Protein AF-A0A2D0KXI8-F1 (afdb_monomer_lite)

Radius of gyration: 19.92 Å; chains: 1; bounding box: 35×67×52 Å

Sequence (120 aa):
MPINPLDPFRTEGPLVKSKLIVAMPNSDSAIYINSLIHRGFLKQDNPINPTTLVVEANSIEQLCYRPIVNYSNIREMLDLLGFTQVTLSCSGVRFVLNGYPGIRTLESYKRRVLGSWSMY

pLDDT: mean 74.96, std 17.53, range [33.75, 92.56]

Secondary structure (DSSP, 8-state):
-PPPPP--------------------HHHHHHHHHHHHTT-EEES-SSS---EEEEESSGGGG-BTTTB-TTTHHHHHHHTTEEE-S--SSSEEEEE-SSTT--SHHHHHHHHS------

Structure (mmCIF, N/CA/C/O backbone):
data_AF-A0A2D0KXI8-F1
#
_entry.id   AF-A0A2D0KXI8-F1
#
loop_
_atom_site.group_PDB
_atom_site.id
_atom_site.type_symbol
_atom_site.label_atom_id
_atom_site.label_alt_id
_atom_site.label_comp_id
_atom_site.label_asym_id
_atom_site.label_entity_id
_atom_site.label_seq_id
_atom_site.pdbx_PDB_ins_code
_atom_site.Cartn_x
_atom_site.Cartn_y
_atom_site.Cartn_z
_atom_site.occupancy
_atom_site.B_iso_or_equiv
_atom_site.auth_seq_id
_atom_site.auth_comp_id
_atom_site.auth_asym_id
_atom_site.auth_atom_id
_atom_site.pdbx_PDB_model_num
ATOM 1 N N . MET A 1 1 ? 19.198 -53.307 -34.221 1.00 40.34 1 MET A N 1
ATOM 2 C CA . MET A 1 1 ? 18.596 -52.191 -33.464 1.00 40.34 1 MET A CA 1
ATOM 3 C C . MET A 1 1 ? 19.004 -52.342 -32.005 1.00 40.34 1 MET A C 1
ATOM 5 O O . MET A 1 1 ? 18.606 -53.340 -31.419 1.00 40.34 1 MET A O 1
ATOM 9 N N . PRO A 1 2 ? 19.834 -51.458 -31.432 1.00 49.59 2 PRO A N 1
ATOM 10 C CA . PRO A 1 2 ? 20.030 -51.415 -29.989 1.00 49.59 2 PRO A CA 1
ATOM 11 C C . PRO A 1 2 ? 18.989 -50.500 -29.325 1.00 49.59 2 PRO A C 1
ATOM 13 O O . PRO A 1 2 ? 18.670 -49.420 -29.820 1.00 49.59 2 PRO A O 1
ATOM 16 N N . ILE A 1 3 ? 18.451 -51.001 -28.218 1.00 51.78 3 ILE A N 1
ATOM 17 C CA . ILE A 1 3 ? 17.499 -50.370 -27.304 1.00 51.78 3 ILE A CA 1
ATOM 18 C C . ILE A 1 3 ? 18.283 -49.387 -26.423 1.00 51.78 3 ILE A C 1
ATOM 20 O O . ILE A 1 3 ? 19.175 -49.820 -25.700 1.00 51.78 3 ILE A O 1
ATOM 24 N N . ASN A 1 4 ? 17.952 -48.092 -26.467 1.00 52.12 4 ASN A N 1
ATOM 25 C CA . ASN A 1 4 ? 18.386 -47.123 -25.454 1.00 52.12 4 ASN A CA 1
ATOM 26 C C . ASN A 1 4 ? 17.236 -46.879 -24.460 1.00 52.12 4 ASN A C 1
ATOM 28 O O . ASN A 1 4 ? 16.089 -46.752 -24.899 1.00 52.12 4 ASN A O 1
ATOM 32 N N . PRO A 1 5 ? 17.514 -46.828 -23.145 1.00 56.62 5 PRO A N 1
ATOM 33 C CA . PRO A 1 5 ? 16.488 -46.687 -22.123 1.00 56.62 5 PRO A CA 1
ATOM 34 C C . PRO A 1 5 ? 15.957 -45.251 -22.034 1.00 56.62 5 PRO A C 1
ATOM 36 O O . PRO A 1 5 ? 16.664 -44.280 -22.309 1.00 56.62 5 PRO A O 1
ATOM 39 N N . LEU A 1 6 ? 14.691 -45.149 -21.630 1.00 50.91 6 LEU A N 1
ATOM 40 C CA . LEU A 1 6 ? 14.029 -43.911 -21.233 1.00 50.91 6 LEU A CA 1
ATOM 41 C C . LEU A 1 6 ? 14.736 -43.320 -20.004 1.00 50.91 6 LEU A C 1
ATOM 43 O O . LEU A 1 6 ? 14.867 -44.026 -19.006 1.00 50.91 6 LEU A O 1
ATOM 47 N N . ASP A 1 7 ? 15.076 -42.029 -20.047 1.00 49.34 7 ASP A N 1
ATOM 48 C CA . ASP A 1 7 ? 15.255 -41.230 -18.832 1.00 49.34 7 ASP A CA 1
ATOM 49 C C . ASP A 1 7 ? 14.287 -40.024 -18.843 1.00 49.34 7 ASP A C 1
ATOM 51 O O . ASP A 1 7 ? 14.121 -39.378 -19.889 1.00 49.34 7 ASP A O 1
ATOM 55 N N . PRO A 1 8 ? 13.573 -39.776 -17.728 1.00 56.06 8 PRO A N 1
ATOM 56 C CA . PRO A 1 8 ? 12.439 -38.867 -17.633 1.00 56.06 8 PRO A CA 1
ATOM 57 C C . PRO A 1 8 ? 12.912 -37.457 -17.237 1.00 56.06 8 PRO A C 1
ATOM 59 O O . PRO A 1 8 ? 13.848 -37.305 -16.470 1.00 56.06 8 PRO A O 1
ATOM 62 N N . PHE A 1 9 ? 12.232 -36.400 -17.689 1.00 53.03 9 PHE A N 1
ATOM 63 C CA . PHE A 1 9 ? 12.527 -35.001 -17.313 1.00 53.03 9 PHE A CA 1
ATOM 64 C C . PHE A 1 9 ? 13.801 -34.376 -17.911 1.00 53.03 9 PHE A C 1
ATOM 66 O O . PHE A 1 9 ? 14.610 -33.768 -17.213 1.00 53.03 9 PHE A O 1
ATOM 73 N N . ARG A 1 10 ? 13.907 -34.335 -19.243 1.00 39.78 10 ARG A N 1
ATOM 74 C CA . ARG A 1 10 ? 14.598 -33.213 -19.907 1.00 39.78 10 ARG A CA 1
ATOM 75 C C . ARG A 1 10 ? 13.638 -32.039 -20.079 1.00 39.78 10 ARG A C 1
ATOM 77 O O . ARG A 1 10 ? 13.218 -31.704 -21.181 1.00 39.78 10 ARG A O 1
ATOM 84 N N . THR A 1 11 ? 13.285 -31.418 -18.962 1.00 46.09 11 THR A N 1
ATOM 85 C CA . THR A 1 11 ? 12.771 -30.050 -18.973 1.00 46.09 11 THR A CA 1
ATOM 86 C C . THR A 1 11 ? 13.936 -29.173 -18.559 1.00 46.09 11 THR A C 1
ATOM 88 O O . THR A 1 11 ? 14.206 -28.990 -17.375 1.00 46.09 11 THR A O 1
ATOM 91 N N . GLU A 1 12 ? 14.666 -28.670 -19.548 1.00 42.09 12 GLU A N 1
ATOM 92 C CA . GLU A 1 12 ? 15.624 -27.583 -19.369 1.00 42.09 12 GLU A CA 1
ATOM 93 C C . GLU A 1 12 ? 14.844 -26.321 -18.957 1.00 42.09 12 GLU A C 1
ATOM 95 O O . GLU A 1 12 ? 14.509 -25.460 -19.765 1.00 42.09 12 GLU A O 1
ATOM 100 N N . GLY A 1 13 ? 14.459 -26.241 -17.683 1.00 47.00 13 GLY A N 1
ATOM 101 C CA . GLY A 1 13 ? 14.137 -24.973 -17.043 1.00 47.00 13 GLY A CA 1
ATOM 102 C C . GLY A 1 13 ? 15.444 -24.263 -16.669 1.00 47.00 13 GLY A C 1
ATOM 103 O O . GLY A 1 13 ? 16.400 -24.943 -16.304 1.00 47.00 13 GLY A O 1
ATOM 104 N N . PRO A 1 14 ? 15.508 -22.920 -16.716 1.00 47.81 14 PRO A N 1
ATOM 105 C CA . PRO A 1 14 ? 14.389 -22.043 -16.407 1.00 47.81 14 PRO A CA 1
ATOM 106 C C . PRO A 1 14 ? 14.185 -20.947 -17.463 1.00 47.81 14 PRO A C 1
ATOM 108 O O . PRO A 1 14 ? 15.006 -20.051 -17.625 1.00 47.81 14 PRO A O 1
ATOM 111 N N . LEU A 1 15 ? 13.013 -20.909 -18.093 1.00 45.34 15 LEU A N 1
ATOM 112 C CA . LEU A 1 15 ? 12.504 -19.672 -18.691 1.00 45.34 15 LEU A CA 1
ATOM 113 C C . LEU A 1 15 ? 11.427 -19.089 -17.783 1.00 45.34 15 LEU A C 1
ATOM 115 O O . LEU A 1 15 ? 10.312 -18.798 -18.207 1.00 45.34 15 LEU A O 1
ATOM 119 N N . VAL A 1 16 ? 11.783 -18.866 -16.514 1.00 45.31 16 VAL A N 1
ATOM 120 C CA . VAL A 1 16 ? 11.020 -17.949 -15.666 1.00 45.31 16 VAL A CA 1
ATOM 121 C C . VAL A 1 16 ? 11.357 -16.534 -16.136 1.00 45.31 16 VAL A C 1
ATOM 123 O O . VAL A 1 16 ? 12.076 -15.778 -15.487 1.00 45.31 16 VAL A O 1
ATOM 126 N N . LYS A 1 17 ? 10.839 -16.160 -17.312 1.00 42.19 17 LYS A N 1
ATOM 127 C CA . LYS A 1 17 ? 10.593 -14.756 -17.626 1.00 42.19 17 LYS A CA 1
ATOM 128 C C . LYS A 1 17 ? 9.508 -14.311 -16.653 1.00 42.19 17 LYS A C 1
ATOM 130 O O . LYS A 1 17 ? 8.334 -14.261 -17.009 1.00 42.19 17 LYS A O 1
ATOM 135 N N . SER A 1 18 ? 9.907 -13.983 -15.424 1.00 41.41 18 SER A N 1
ATOM 136 C CA . SER A 1 18 ? 9.122 -13.142 -14.529 1.00 41.41 18 SER A CA 1
ATOM 137 C C . SER A 1 18 ? 9.033 -11.775 -15.186 1.00 41.41 18 SER A C 1
ATOM 139 O O . SER A 1 18 ? 9.752 -10.837 -14.849 1.00 41.41 18 SER A O 1
ATOM 141 N N . LYS A 1 19 ? 8.154 -11.675 -16.182 1.00 43.44 19 LYS A N 1
ATOM 142 C CA . LYS A 1 19 ? 7.671 -10.426 -16.740 1.00 43.44 19 LYS A CA 1
ATOM 143 C C . LYS A 1 19 ? 6.699 -9.858 -15.708 1.00 43.44 19 LYS A C 1
ATOM 145 O O . LYS A 1 19 ? 5.505 -9.751 -15.949 1.00 43.44 19 LYS A O 1
ATOM 150 N N . LEU A 1 20 ? 7.215 -9.545 -14.521 1.00 46.62 20 LEU A N 1
ATOM 151 C CA . LEU A 1 20 ? 6.486 -8.772 -13.532 1.00 46.62 20 LEU A CA 1
ATOM 152 C C . LEU A 1 20 ? 6.549 -7.316 -13.999 1.00 46.62 20 LEU A C 1
ATOM 154 O O . LEU A 1 20 ? 7.303 -6.505 -13.475 1.00 46.62 20 LEU A O 1
ATOM 158 N N . ILE A 1 21 ? 5.834 -7.034 -15.085 1.00 49.34 21 ILE A N 1
ATOM 159 C CA . ILE A 1 21 ? 5.464 -5.683 -15.477 1.00 49.34 21 ILE A CA 1
ATOM 160 C C . ILE A 1 21 ? 4.016 -5.567 -15.033 1.00 49.34 21 ILE A C 1
ATOM 162 O O . ILE A 1 21 ? 3.096 -5.740 -15.828 1.00 49.34 21 ILE A O 1
ATOM 166 N N . VAL A 1 22 ? 3.809 -5.343 -13.739 1.00 48.41 22 VAL A N 1
ATOM 167 C CA . VAL A 1 22 ? 2.540 -4.764 -13.312 1.00 48.41 22 VAL A CA 1
ATOM 168 C C . VAL A 1 22 ? 2.744 -3.275 -13.476 1.00 48.41 22 VAL A C 1
ATOM 170 O O . VAL A 1 22 ? 3.240 -2.615 -12.580 1.00 48.41 22 VAL A O 1
ATOM 173 N N . ALA A 1 23 ? 2.500 -2.774 -14.684 1.00 52.12 23 ALA A N 1
ATOM 174 C CA . ALA A 1 23 ? 2.369 -1.346 -14.896 1.00 52.12 23 ALA A CA 1
ATOM 175 C C . ALA A 1 23 ? 1.037 -0.955 -14.258 1.00 52.12 23 ALA A C 1
ATOM 177 O O . ALA A 1 23 ? -0.016 -1.274 -14.806 1.00 52.12 23 ALA A O 1
ATOM 178 N N . MET A 1 24 ? 1.078 -0.339 -13.076 1.00 56.22 24 MET A N 1
ATOM 179 C CA . MET A 1 24 ? -0.090 0.345 -12.523 1.00 56.22 24 MET A CA 1
ATOM 180 C C . MET A 1 24 ? -0.624 1.316 -13.589 1.00 56.22 24 MET A C 1
ATOM 182 O O . MET A 1 24 ? 0.097 2.242 -13.958 1.00 56.22 24 MET A O 1
ATOM 186 N N . PRO A 1 25 ? -1.841 1.112 -14.126 1.00 51.16 25 PRO A N 1
ATOM 187 C CA . PRO A 1 25 ? -2.294 1.854 -15.301 1.00 51.16 25 PRO A CA 1
ATOM 188 C C . PRO A 1 25 ? -2.717 3.301 -14.995 1.00 51.16 25 PRO A C 1
ATOM 190 O O . PRO A 1 25 ? -2.890 4.081 -15.927 1.00 51.16 25 PRO A O 1
ATOM 193 N N . ASN A 1 26 ? -2.863 3.683 -13.718 1.00 64.38 26 ASN A N 1
ATOM 194 C CA . ASN A 1 26 ? -3.509 4.940 -13.330 1.00 64.38 26 ASN A CA 1
ATOM 195 C C . ASN A 1 26 ? -2.570 5.869 -12.542 1.00 64.38 26 ASN A C 1
ATOM 197 O O . ASN A 1 26 ? -2.012 5.474 -11.513 1.00 64.38 26 ASN A O 1
ATOM 201 N N . SER A 1 27 ? -2.470 7.133 -12.978 1.00 70.69 27 SER A N 1
ATOM 202 C CA . SER A 1 27 ? -1.726 8.205 -12.288 1.00 70.69 27 SER A CA 1
ATOM 203 C C . SER A 1 27 ? -2.123 8.357 -10.817 1.00 70.69 27 SER A C 1
ATOM 205 O O . SER A 1 27 ? -1.273 8.628 -9.973 1.00 70.69 27 SER A O 1
ATOM 207 N N . ASP A 1 28 ? -3.390 8.119 -10.483 1.00 77.50 28 ASP A N 1
ATOM 208 C CA . ASP A 1 28 ? -3.920 8.240 -9.123 1.00 77.50 28 ASP A CA 1
ATOM 209 C C . ASP A 1 28 ? -3.267 7.276 -8.121 1.00 77.50 28 ASP A C 1
ATOM 211 O O . ASP A 1 28 ? -2.930 7.672 -7.004 1.00 77.50 28 ASP A O 1
ATOM 215 N N . SER A 1 29 ? -3.007 6.027 -8.524 1.00 78.25 29 SER A N 1
ATOM 216 C CA . SER A 1 29 ? -2.324 5.031 -7.687 1.00 78.25 29 SER A CA 1
ATOM 217 C C . SER A 1 29 ? -0.882 5.430 -7.394 1.00 78.25 29 SER A C 1
ATOM 219 O O . SER A 1 29 ? -0.377 5.238 -6.285 1.00 78.25 29 SER A O 1
ATOM 221 N N . ALA A 1 30 ? -0.220 6.017 -8.389 1.00 78.44 30 ALA A N 1
ATOM 222 C CA . ALA A 1 30 ? 1.141 6.507 -8.272 1.00 78.44 30 ALA A CA 1
ATOM 223 C C . ALA A 1 30 ? 1.209 7.721 -7.328 1.00 78.44 30 ALA A C 1
ATOM 225 O O . ALA A 1 30 ? 2.042 7.747 -6.418 1.00 78.44 30 ALA A O 1
ATOM 226 N N . ILE A 1 31 ? 0.296 8.687 -7.489 1.00 83.38 31 ILE A N 1
ATOM 227 C CA . ILE A 1 31 ? 0.167 9.848 -6.596 1.00 83.38 31 ILE A CA 1
ATOM 228 C C . ILE A 1 31 ? -0.115 9.381 -5.164 1.00 83.38 31 ILE A C 1
ATOM 230 O O . ILE A 1 31 ? 0.522 9.857 -4.220 1.00 83.38 31 ILE A O 1
ATOM 234 N N . TYR A 1 32 ? -1.010 8.404 -4.996 1.00 87.75 32 TYR A N 1
ATOM 235 C CA . TYR A 1 32 ? -1.339 7.854 -3.689 1.00 87.75 32 TYR A CA 1
ATOM 236 C C . TYR A 1 32 ? -0.130 7.199 -3.011 1.00 87.75 32 TYR A C 1
ATOM 238 O O . TYR A 1 32 ? 0.198 7.560 -1.880 1.00 87.75 32 TYR A O 1
ATOM 246 N N . ILE A 1 33 ? 0.594 6.313 -3.703 1.00 87.12 33 ILE A N 1
ATOM 247 C CA . ILE A 1 33 ? 1.828 5.711 -3.176 1.00 87.12 33 ILE A CA 1
ATOM 248 C C . ILE A 1 33 ? 2.846 6.789 -2.799 1.00 87.12 33 ILE A C 1
ATOM 250 O O . ILE A 1 33 ? 3.449 6.711 -1.729 1.00 87.12 33 ILE A O 1
ATOM 254 N N . ASN A 1 34 ? 3.023 7.816 -3.634 1.00 84.38 34 ASN A N 1
ATOM 255 C CA . ASN A 1 34 ? 3.949 8.897 -3.320 1.00 84.38 34 ASN A CA 1
ATOM 256 C C . ASN A 1 34 ? 3.521 9.652 -2.051 1.00 84.38 34 ASN A C 1
ATOM 258 O O . ASN A 1 34 ? 4.354 9.949 -1.198 1.00 84.38 34 ASN A O 1
ATOM 262 N N . SER A 1 35 ? 2.218 9.880 -1.871 1.00 88.62 35 SER A N 1
ATOM 263 C CA . SER A 1 35 ? 1.679 10.480 -0.648 1.00 88.62 35 SER A CA 1
ATOM 264 C C . SER A 1 35 ? 1.965 9.626 0.595 1.00 88.62 35 SER A C 1
ATOM 266 O O . SER A 1 35 ? 2.367 10.169 1.624 1.00 88.62 35 SER A O 1
ATOM 268 N N . LEU A 1 36 ? 1.845 8.296 0.495 1.00 89.69 36 LEU A N 1
ATOM 269 C CA . LEU A 1 36 ? 2.151 7.375 1.592 1.00 89.69 36 LEU A CA 1
ATOM 270 C C . LEU A 1 36 ? 3.640 7.395 1.952 1.00 89.69 36 LEU A C 1
ATOM 272 O O . LEU A 1 36 ? 3.980 7.320 3.131 1.00 89.69 36 LEU A O 1
ATOM 276 N N . ILE A 1 37 ? 4.521 7.532 0.956 1.00 87.75 37 ILE A N 1
ATOM 277 C CA . ILE A 1 37 ? 5.970 7.657 1.163 1.00 87.75 37 ILE A CA 1
ATOM 278 C C . ILE A 1 37 ? 6.301 8.999 1.822 1.00 87.75 37 ILE A C 1
ATOM 280 O O . ILE A 1 37 ? 6.980 9.022 2.843 1.00 87.75 37 ILE A O 1
ATOM 284 N N . HIS A 1 38 ? 5.796 10.112 1.280 1.00 85.88 38 HIS A N 1
ATOM 285 C CA . HIS A 1 38 ? 6.056 11.455 1.811 1.00 85.88 38 HIS A CA 1
ATOM 286 C C . HIS A 1 38 ? 5.547 11.635 3.243 1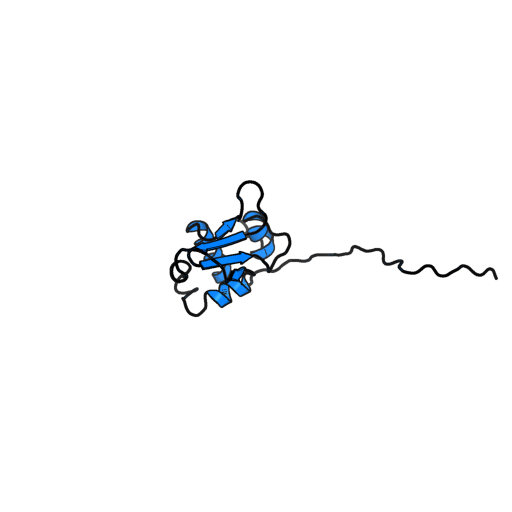.00 85.88 38 HIS A C 1
ATOM 288 O O . HIS A 1 38 ? 6.169 12.342 4.031 1.00 85.88 38 HIS A O 1
ATOM 294 N N . ARG A 1 39 ? 4.428 10.990 3.591 1.00 87.06 39 ARG A N 1
ATOM 295 C CA . ARG A 1 39 ? 3.879 10.997 4.954 1.00 87.06 39 ARG A CA 1
ATOM 296 C C . ARG A 1 39 ? 4.550 9.983 5.888 1.00 87.06 39 ARG A C 1
ATOM 298 O O . ARG A 1 39 ? 4.221 9.952 7.067 1.00 87.06 39 ARG A O 1
ATOM 305 N N . GLY A 1 40 ? 5.469 9.159 5.381 1.00 86.69 40 GLY A N 1
ATOM 306 C CA . GLY A 1 40 ? 6.191 8.154 6.166 1.00 86.69 40 GLY A CA 1
ATOM 307 C C . GLY A 1 40 ? 5.366 6.921 6.547 1.00 86.69 40 GLY A C 1
ATOM 308 O O . GLY A 1 40 ? 5.818 6.122 7.364 1.00 86.69 40 GLY A O 1
ATOM 309 N N . PHE A 1 41 ? 4.177 6.742 5.965 1.00 90.81 41 PHE A N 1
ATOM 310 C CA . PHE A 1 41 ? 3.335 5.572 6.223 1.00 90.81 41 PHE A CA 1
ATOM 311 C C . PHE A 1 41 ? 3.832 4.333 5.486 1.00 90.81 41 PHE A C 1
ATOM 313 O O . PHE A 1 41 ? 3.762 3.237 6.034 1.00 90.81 41 PHE A O 1
ATOM 320 N N . LEU A 1 42 ? 4.343 4.494 4.259 1.00 90.94 42 LEU A N 1
ATOM 321 C CA . LEU A 1 42 ? 4.958 3.404 3.505 1.00 90.94 42 LEU A CA 1
ATOM 322 C C . LEU A 1 42 ? 6.459 3.341 3.805 1.00 90.94 42 LEU A C 1
ATOM 324 O O . LEU A 1 42 ? 7.216 4.236 3.428 1.00 90.94 42 LEU A O 1
ATOM 328 N N . LYS A 1 43 ? 6.890 2.248 4.430 1.00 89.25 43 LYS A N 1
ATOM 329 C CA . LYS A 1 43 ? 8.275 2.020 4.850 1.00 89.25 43 LYS A CA 1
ATOM 330 C C . LYS A 1 43 ? 8.731 0.599 4.539 1.00 89.25 43 LYS A C 1
ATOM 332 O O . LYS A 1 43 ? 7.940 -0.277 4.195 1.00 89.25 43 LYS A O 1
ATOM 337 N N . GLN A 1 44 ? 10.033 0.374 4.632 1.00 89.75 44 GLN A N 1
ATOM 338 C CA . GLN A 1 44 ? 10.592 -0.974 4.639 1.00 89.75 44 GLN A CA 1
ATOM 339 C C . GLN A 1 44 ? 10.423 -1.558 6.040 1.00 89.75 44 GLN A C 1
ATOM 341 O O . GLN A 1 44 ? 10.596 -0.836 7.020 1.00 89.75 44 GLN A O 1
ATOM 346 N N . ASP A 1 45 ? 10.096 -2.845 6.132 1.00 83.38 45 ASP A N 1
ATOM 347 C CA . ASP A 1 45 ? 9.917 -3.524 7.422 1.00 83.38 45 ASP A CA 1
ATOM 348 C C . ASP A 1 45 ? 11.169 -3.424 8.312 1.00 83.38 45 ASP A C 1
ATOM 350 O O . ASP A 1 45 ? 11.084 -3.145 9.505 1.00 83.38 45 ASP A O 1
ATOM 354 N N . ASN A 1 46 ? 12.345 -3.569 7.697 1.00 79.25 46 ASN A N 1
ATOM 355 C CA . ASN A 1 46 ? 13.638 -3.411 8.345 1.00 79.25 46 ASN A CA 1
ATOM 356 C C . ASN A 1 46 ? 14.558 -2.541 7.465 1.00 79.25 46 ASN A C 1
ATOM 358 O O . ASN A 1 46 ? 14.733 -2.855 6.284 1.00 79.25 46 ASN A O 1
ATOM 362 N N . PRO A 1 47 ? 15.154 -1.461 8.001 1.00 74.38 47 PRO A N 1
ATOM 363 C CA . PRO A 1 47 ? 16.008 -0.563 7.223 1.00 74.38 47 PRO A CA 1
ATOM 364 C C . PRO A 1 47 ? 17.380 -1.161 6.870 1.00 74.38 47 PRO A C 1
ATOM 366 O O . PRO A 1 47 ? 17.984 -0.744 5.888 1.00 74.38 47 PRO A O 1
ATOM 369 N N . ILE A 1 48 ? 17.879 -2.128 7.647 1.00 77.00 48 ILE A N 1
ATOM 370 C CA . ILE A 1 48 ? 19.212 -2.729 7.469 1.00 77.00 48 ILE A CA 1
ATOM 371 C C . ILE A 1 48 ? 19.135 -3.942 6.539 1.00 77.00 48 ILE A C 1
ATOM 373 O O . ILE A 1 48 ? 19.972 -4.108 5.655 1.00 77.00 48 ILE A O 1
ATOM 377 N N . ASN A 1 49 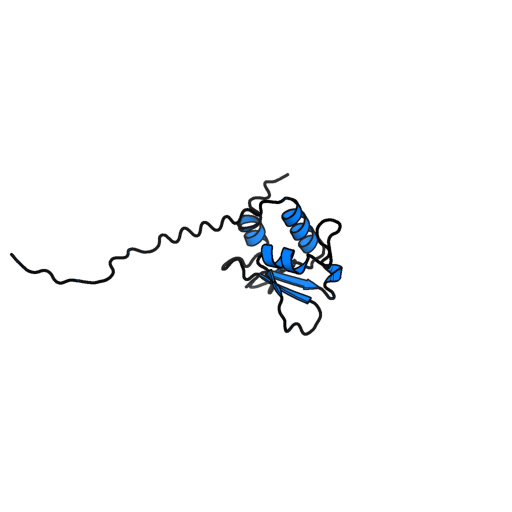? 18.120 -4.789 6.724 1.00 78.25 49 ASN A N 1
ATOM 378 C CA . ASN A 1 49 ? 17.891 -5.958 5.879 1.00 78.25 49 ASN A CA 1
ATOM 379 C C . ASN A 1 49 ? 16.415 -6.038 5.476 1.00 78.25 49 ASN A C 1
ATOM 381 O O . ASN A 1 49 ? 15.637 -6.764 6.101 1.00 78.25 49 ASN A O 1
ATOM 385 N N . PRO A 1 50 ? 16.004 -5.254 4.469 1.00 81.81 50 PRO A N 1
ATOM 386 C CA . PRO A 1 50 ? 14.610 -5.163 4.087 1.00 81.81 50 PRO A CA 1
ATOM 387 C C . PRO A 1 50 ? 14.115 -6.505 3.554 1.00 81.81 50 PRO A C 1
ATOM 389 O O . PRO A 1 50 ? 14.681 -7.072 2.618 1.00 81.81 50 PRO A O 1
ATOM 392 N N . THR A 1 51 ? 13.034 -7.002 4.143 1.00 82.69 51 THR A N 1
ATOM 393 C CA . THR A 1 51 ? 12.359 -8.249 3.757 1.00 82.69 51 THR A CA 1
ATOM 394 C C . THR A 1 51 ? 11.149 -7.969 2.875 1.00 82.69 51 THR A C 1
ATOM 396 O O . THR A 1 51 ? 10.936 -8.666 1.886 1.00 82.69 51 THR A O 1
ATOM 399 N N . THR A 1 52 ? 10.392 -6.922 3.203 1.00 88.12 52 THR A N 1
ATOM 400 C CA . THR A 1 52 ? 9.184 -6.486 2.501 1.00 88.12 52 THR A CA 1
ATOM 401 C C . THR A 1 52 ? 8.899 -5.003 2.773 1.00 88.12 52 THR A C 1
ATOM 403 O O . THR A 1 52 ? 9.574 -4.353 3.582 1.00 88.12 52 THR A O 1
ATOM 406 N N . LEU A 1 53 ? 7.896 -4.464 2.081 1.00 91.06 53 LEU A N 1
ATOM 407 C CA . LEU A 1 53 ? 7.329 -3.148 2.340 1.00 91.06 53 LEU A CA 1
ATOM 408 C C . LEU A 1 53 ? 6.099 -3.257 3.230 1.00 91.06 53 LEU A C 1
ATOM 410 O O . LEU A 1 53 ? 5.296 -4.182 3.102 1.00 91.06 53 LEU A O 1
ATOM 414 N N . VAL A 1 54 ? 5.941 -2.272 4.104 1.00 92.38 54 VAL A N 1
ATOM 415 C CA . VAL A 1 54 ? 4.826 -2.188 5.036 1.00 92.38 54 VAL A CA 1
ATOM 416 C C . VAL A 1 54 ? 4.219 -0.795 5.008 1.00 92.38 54 VAL A C 1
ATOM 418 O O . VAL A 1 54 ? 4.932 0.207 4.962 1.00 92.38 54 VAL A O 1
ATOM 421 N N . VAL A 1 55 ? 2.891 -0.742 5.034 1.00 92.56 55 VAL A N 1
ATOM 422 C CA . VAL A 1 55 ? 2.133 0.482 5.295 1.00 92.56 55 VAL A CA 1
ATOM 423 C C . VAL A 1 55 ? 1.664 0.419 6.735 1.00 92.56 55 VAL A C 1
ATOM 425 O O . VAL A 1 55 ? 0.955 -0.515 7.101 1.00 92.56 55 VAL A O 1
ATOM 428 N N . GLU A 1 56 ? 2.051 1.390 7.552 1.00 92.06 56 GLU A N 1
ATOM 429 C CA . GLU A 1 56 ? 1.674 1.441 8.964 1.00 92.06 56 GLU A CA 1
ATOM 430 C C . GLU A 1 56 ? 1.149 2.825 9.332 1.00 92.06 56 GLU A C 1
ATOM 432 O O . GLU A 1 56 ? 1.745 3.838 8.968 1.00 92.06 56 GLU A O 1
ATOM 437 N N . ALA A 1 57 ? 0.036 2.865 10.058 1.00 90.56 57 ALA A N 1
ATOM 438 C CA . ALA A 1 57 ? -0.523 4.091 10.610 1.00 90.56 57 ALA A CA 1
ATOM 439 C C . ALA A 1 57 ? -1.294 3.813 11.903 1.00 90.56 57 ALA A C 1
ATOM 441 O O . ALA A 1 57 ? -1.761 2.701 12.145 1.00 90.56 57 ALA A O 1
ATOM 442 N N . ASN A 1 58 ? -1.501 4.854 12.709 1.00 90.38 58 ASN A N 1
ATOM 443 C CA . ASN A 1 58 ? -2.254 4.735 13.961 1.00 90.38 58 ASN A CA 1
ATOM 444 C C . ASN A 1 58 ? -3.756 4.504 13.717 1.00 90.38 58 ASN A C 1
ATOM 446 O O . ASN A 1 58 ? -4.410 3.807 14.486 1.00 90.38 58 ASN A O 1
ATOM 450 N N . SER A 1 59 ? -4.297 5.070 12.633 1.00 89.44 59 SER A N 1
ATOM 451 C CA . SER A 1 59 ? -5.680 4.880 12.178 1.00 89.44 59 SER A CA 1
ATOM 452 C C . SER A 1 59 ? -5.717 4.792 10.654 1.00 89.44 59 SER A C 1
ATOM 454 O O . SER A 1 59 ? -4.916 5.425 9.964 1.00 89.44 59 SER A O 1
ATOM 456 N N . ILE A 1 60 ? -6.684 4.044 10.120 1.00 87.50 60 ILE A N 1
ATOM 457 C CA . ILE A 1 60 ? -6.915 3.908 8.676 1.00 87.50 60 ILE A CA 1
ATOM 458 C C . ILE A 1 60 ? -7.276 5.243 8.009 1.00 87.50 60 ILE A C 1
ATOM 460 O O . ILE A 1 60 ? -7.000 5.452 6.832 1.00 87.50 60 ILE A O 1
ATOM 464 N N . GLU A 1 61 ? -7.829 6.187 8.769 1.00 88.50 61 GLU A N 1
ATOM 465 C CA . GLU A 1 61 ? -8.179 7.523 8.280 1.00 88.50 61 GLU A CA 1
ATOM 466 C C . GLU A 1 61 ? -6.943 8.334 7.874 1.00 88.50 61 GLU A C 1
ATOM 468 O O . GLU A 1 61 ? -6.997 9.122 6.933 1.00 88.50 61 GLU A O 1
ATOM 473 N N . GLN A 1 62 ? -5.802 8.104 8.534 1.00 89.00 62 GLN A N 1
ATOM 474 C CA . GLN A 1 62 ? -4.548 8.798 8.218 1.00 89.00 62 GLN A CA 1
ATOM 475 C C . GLN A 1 62 ? -3.992 8.400 6.849 1.00 89.00 62 GLN A C 1
ATOM 477 O O . GLN A 1 62 ? -3.308 9.187 6.190 1.00 89.00 62 GLN A O 1
ATOM 482 N N . LEU A 1 63 ? -4.333 7.191 6.406 1.00 89.75 63 LEU A N 1
ATOM 483 C CA . LEU A 1 63 ? -3.947 6.655 5.112 1.00 89.75 63 LEU A CA 1
ATOM 484 C C . LEU A 1 63 ? -4.840 7.189 3.973 1.00 89.75 63 LEU A C 1
ATOM 486 O O . LEU A 1 63 ? -4.601 6.850 2.818 1.00 89.75 63 LEU A O 1
ATOM 490 N N . CYS A 1 64 ? -5.858 8.013 4.253 1.00 90.25 64 CYS A N 1
ATOM 491 C CA . CYS A 1 64 ? -6.710 8.606 3.220 1.00 90.25 64 CYS A CA 1
ATOM 492 C C . CYS A 1 64 ? -5.991 9.739 2.459 1.00 90.25 64 CYS A C 1
ATOM 494 O O . CYS A 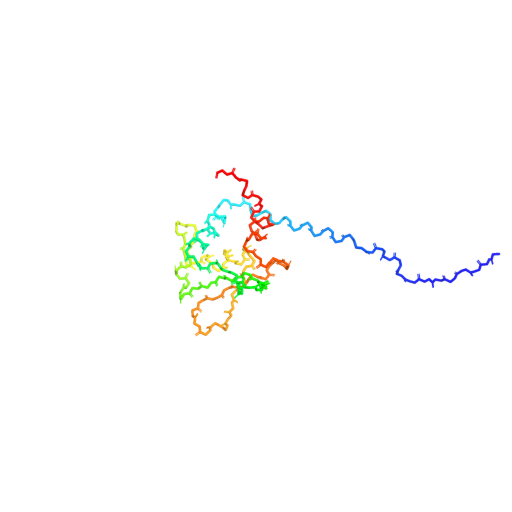1 64 ? -5.250 10.550 3.028 1.00 90.25 64 CYS A O 1
ATOM 496 N N . TYR A 1 65 ? -6.279 9.836 1.162 1.00 86.31 65 TYR A N 1
ATOM 497 C CA . TYR A 1 65 ? -5.763 10.854 0.251 1.00 86.31 65 TYR A CA 1
ATOM 498 C C . TYR A 1 65 ? -6.890 11.371 -0.647 1.00 86.31 65 TYR A C 1
ATOM 500 O O . TYR A 1 65 ? -7.143 10.846 -1.729 1.00 86.31 65 TYR A O 1
ATOM 508 N N . ARG A 1 66 ? -7.616 12.388 -0.174 1.00 82.25 66 ARG A N 1
ATOM 509 C CA . ARG A 1 66 ? -8.785 12.918 -0.886 1.00 82.25 66 ARG A CA 1
ATOM 510 C C . ARG A 1 66 ? -8.388 13.673 -2.164 1.00 82.25 66 ARG A C 1
ATOM 512 O O . ARG A 1 66 ? -7.377 14.372 -2.143 1.00 82.25 66 ARG A O 1
ATOM 519 N N . PRO A 1 67 ? -9.205 13.607 -3.233 1.00 80.62 67 PRO A N 1
ATOM 520 C CA . PRO A 1 67 ? -10.469 12.860 -3.340 1.00 80.62 67 PRO A CA 1
ATOM 521 C C . PRO A 1 67 ? -10.304 11.377 -3.726 1.00 80.62 67 PRO A C 1
ATOM 523 O O . PRO A 1 67 ? -11.292 10.649 -3.733 1.00 80.62 67 PRO A O 1
ATOM 526 N N . ILE A 1 68 ? -9.080 10.942 -4.025 1.00 81.56 68 ILE A N 1
ATOM 527 C CA . ILE A 1 68 ? -8.754 9.668 -4.683 1.00 81.56 68 ILE A CA 1
ATOM 528 C C . ILE A 1 68 ? -8.973 8.456 -3.762 1.00 81.56 68 ILE A C 1
ATOM 530 O O . ILE A 1 68 ? -9.626 7.483 -4.138 1.00 81.56 68 ILE A O 1
ATOM 534 N N . VAL A 1 69 ? -8.454 8.519 -2.534 1.00 85.94 69 VAL A N 1
ATOM 535 C CA . VAL A 1 69 ? -8.543 7.449 -1.535 1.00 85.94 69 VAL A CA 1
ATOM 536 C C . VAL A 1 69 ? -9.262 7.954 -0.293 1.00 85.94 69 VAL A C 1
ATOM 538 O O . VAL A 1 69 ? -8.801 8.865 0.397 1.00 85.94 69 VAL A O 1
ATOM 541 N N . ASN A 1 70 ? -10.390 7.325 0.005 1.00 89.06 70 ASN A N 1
ATOM 542 C CA . ASN A 1 70 ? -11.261 7.595 1.137 1.00 89.06 70 ASN A CA 1
ATOM 543 C C . ASN A 1 70 ? -11.423 6.330 1.990 1.00 89.06 70 ASN A C 1
ATOM 545 O O . ASN A 1 70 ? -11.040 5.231 1.597 1.00 89.06 70 ASN A O 1
ATOM 549 N N . TYR A 1 71 ? -12.064 6.472 3.148 1.00 86.50 71 TYR A N 1
ATOM 550 C CA . TYR A 1 71 ? -12.282 5.365 4.083 1.00 86.50 71 TYR A CA 1
ATOM 551 C C . TYR A 1 71 ? -12.938 4.132 3.432 1.00 86.50 71 TYR A C 1
ATOM 553 O O . TYR A 1 71 ? -12.601 3.000 3.767 1.00 86.50 71 TYR A O 1
ATOM 561 N N . SER A 1 72 ? -13.844 4.349 2.475 1.00 86.50 72 SER A N 1
ATOM 562 C CA . SER A 1 72 ? -14.609 3.279 1.830 1.00 86.50 72 SER A CA 1
ATOM 563 C C . SER A 1 72 ? -13.801 2.439 0.836 1.00 86.50 72 SER A C 1
ATOM 565 O O . SER A 1 72 ? -14.100 1.262 0.682 1.00 86.50 72 SER A O 1
ATOM 567 N N . ASN A 1 73 ? -12.798 3.016 0.161 1.00 88.81 73 ASN A N 1
ATOM 568 C CA . ASN A 1 73 ? -12.049 2.338 -0.910 1.00 88.81 73 ASN A CA 1
ATOM 569 C C . ASN A 1 73 ? -10.584 2.052 -0.551 1.00 88.81 73 ASN A C 1
ATOM 571 O O . ASN A 1 73 ? -9.888 1.378 -1.299 1.00 88.81 73 ASN A O 1
ATOM 575 N N . ILE A 1 74 ? -10.098 2.525 0.596 1.00 90.00 74 ILE A N 1
ATOM 576 C CA . ILE A 1 74 ? -8.683 2.417 0.958 1.00 90.00 74 ILE A CA 1
ATOM 577 C C . ILE A 1 74 ? -8.149 0.988 1.026 1.00 90.00 74 ILE A C 1
ATOM 579 O O . ILE A 1 74 ? -7.029 0.729 0.592 1.00 90.00 74 ILE A O 1
ATOM 583 N N . ARG A 1 75 ? -8.946 0.054 1.552 1.00 89.94 75 ARG A N 1
ATOM 584 C CA . ARG A 1 75 ? -8.546 -1.355 1.639 1.00 89.94 75 ARG A CA 1
ATOM 585 C C . ARG A 1 75 ? -8.426 -1.975 0.255 1.00 89.94 75 ARG A C 1
ATOM 587 O O . ARG A 1 75 ? -7.431 -2.630 -0.009 1.00 89.94 75 ARG A O 1
ATOM 594 N N . GLU A 1 76 ? -9.400 -1.718 -0.612 1.00 88.75 76 GLU A N 1
ATOM 595 C CA . GLU A 1 76 ? -9.387 -2.174 -2.004 1.00 88.75 76 GLU A CA 1
ATOM 596 C C . GLU A 1 76 ? -8.208 -1.562 -2.768 1.00 88.75 76 GLU A C 1
ATOM 598 O O . GLU A 1 76 ? -7.487 -2.261 -3.467 1.00 88.75 76 GLU A O 1
ATOM 603 N N . MET A 1 77 ? -7.932 -0.273 -2.557 1.00 87.44 77 MET A N 1
ATOM 604 C CA . MET A 1 77 ? -6.806 0.404 -3.190 1.00 87.44 77 MET A CA 1
ATOM 605 C C . MET A 1 77 ? -5.457 -0.194 -2.774 1.00 87.44 77 MET A C 1
ATOM 607 O O . MET A 1 77 ? -4.585 -0.417 -3.613 1.00 87.44 77 MET A O 1
ATOM 611 N N . LEU A 1 78 ? -5.271 -0.459 -1.478 1.00 89.31 78 LEU A N 1
ATOM 612 C CA . LEU A 1 78 ? -4.063 -1.104 -0.965 1.00 89.31 78 LEU A CA 1
ATOM 613 C C . LEU A 1 78 ? -3.948 -2.557 -1.449 1.00 89.31 78 LEU A C 1
ATOM 615 O O . LEU A 1 78 ? -2.849 -2.977 -1.808 1.00 89.31 78 LEU A O 1
ATOM 619 N N . ASP A 1 79 ? -5.061 -3.283 -1.543 1.00 88.81 79 ASP A N 1
ATOM 620 C CA . ASP A 1 79 ? -5.106 -4.644 -2.085 1.00 88.81 79 ASP A CA 1
ATOM 621 C C . ASP A 1 79 ? -4.700 -4.688 -3.568 1.00 88.81 79 ASP A C 1
ATOM 623 O O . ASP A 1 79 ? -3.817 -5.460 -3.941 1.00 88.81 79 ASP A O 1
ATOM 627 N N . LEU A 1 80 ? -5.216 -3.765 -4.390 1.00 85.75 80 LEU A N 1
ATOM 628 C CA . LEU A 1 80 ? -4.796 -3.585 -5.787 1.00 85.75 80 LEU A CA 1
ATOM 629 C C . LEU A 1 80 ? -3.295 -3.285 -5.902 1.00 85.75 80 LEU A C 1
ATOM 631 O O . LEU A 1 80 ? -2.628 -3.728 -6.837 1.00 85.75 80 LEU A O 1
ATOM 635 N N . LEU A 1 81 ? -2.741 -2.555 -4.930 1.00 85.25 81 LEU A N 1
ATOM 636 C CA . LEU A 1 81 ? -1.308 -2.275 -4.806 1.00 85.25 81 LEU A CA 1
ATOM 637 C C . LEU A 1 81 ? -0.504 -3.464 -4.248 1.00 85.25 81 LEU A C 1
ATOM 639 O O . LEU A 1 81 ? 0.704 -3.351 -4.054 1.00 85.25 81 LEU A O 1
ATOM 643 N N . GLY A 1 82 ? -1.133 -4.616 -4.019 1.00 87.94 82 GLY A N 1
ATOM 644 C CA . GLY A 1 82 ? -0.496 -5.835 -3.529 1.00 87.94 82 GLY A CA 1
ATOM 645 C C . GLY A 1 82 ? -0.222 -5.837 -2.024 1.00 87.94 82 GLY A C 1
ATOM 646 O O . GLY A 1 82 ? 0.552 -6.680 -1.552 1.00 87.94 82 GLY A O 1
ATOM 647 N N . PHE A 1 83 ? -0.814 -4.905 -1.272 1.00 91.19 83 PHE A N 1
ATOM 648 C CA . PHE A 1 83 ? -0.721 -4.839 0.182 1.00 91.19 83 PHE A CA 1
ATOM 649 C C . PHE A 1 83 ? -1.902 -5.548 0.836 1.00 91.19 83 PHE A C 1
ATOM 651 O O . PHE A 1 83 ? -3.056 -5.177 0.655 1.00 91.19 83 PHE A O 1
ATOM 658 N N . THR A 1 84 ? -1.606 -6.523 1.686 1.00 91.69 84 THR A N 1
ATOM 659 C CA . THR A 1 84 ? -2.614 -7.253 2.455 1.00 91.69 84 THR A CA 1
ATOM 660 C C . THR A 1 84 ? -2.656 -6.729 3.884 1.00 91.69 84 THR A C 1
ATOM 662 O O . THR A 1 84 ? -1.609 -6.521 4.503 1.00 91.69 84 THR A O 1
ATOM 665 N N . GLN A 1 85 ? -3.855 -6.523 4.434 1.00 90.69 85 GLN A N 1
ATOM 666 C CA . GLN A 1 85 ? -4.011 -6.098 5.825 1.00 90.69 85 GLN A CA 1
ATOM 667 C C . GLN A 1 85 ? -3.560 -7.207 6.786 1.00 90.69 85 GLN A C 1
ATOM 669 O O . GLN A 1 85 ? -3.981 -8.356 6.667 1.00 90.69 85 GLN A O 1
ATOM 674 N N . VAL A 1 86 ? -2.749 -6.848 7.779 1.00 89.69 86 VAL A N 1
ATOM 675 C CA . VAL A 1 86 ? -2.382 -7.738 8.883 1.00 89.69 86 VAL A CA 1
ATOM 676 C C . VAL A 1 86 ? -3.443 -7.611 9.972 1.00 89.69 86 VAL A C 1
ATOM 678 O O . VAL A 1 86 ? -3.607 -6.551 10.572 1.00 89.69 86 VAL A O 1
ATOM 681 N N . THR A 1 87 ? -4.178 -8.693 10.226 1.00 78.44 87 THR A N 1
ATOM 682 C CA . THR A 1 87 ? -5.289 -8.740 11.194 1.00 78.44 87 THR A CA 1
ATOM 683 C C . THR A 1 87 ? -4.833 -8.616 12.649 1.00 78.44 87 THR A C 1
ATOM 685 O O . THR A 1 87 ? -5.592 -8.148 13.489 1.00 78.44 87 THR A O 1
ATOM 688 N N . LEU A 1 88 ? -3.592 -9.007 12.946 1.00 70.75 88 LEU A N 1
ATOM 689 C CA . LEU A 1 88 ? -2.991 -8.979 14.282 1.00 70.75 88 LEU A CA 1
ATOM 690 C C . LEU A 1 88 ? -1.940 -7.866 14.367 1.00 70.75 88 LEU A C 1
ATOM 692 O O . LEU A 1 88 ? -0.741 -8.130 14.439 1.00 70.75 88 LEU A O 1
ATOM 696 N N . SER A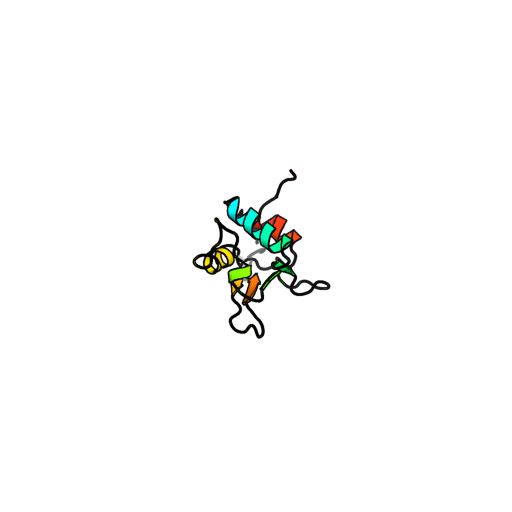 1 89 ? -2.386 -6.612 14.317 1.00 68.94 89 SER A N 1
ATOM 697 C CA . SER A 1 89 ? -1.525 -5.462 14.602 1.00 68.94 89 SER A CA 1
ATOM 698 C C . SER A 1 89 ? -1.787 -4.986 16.028 1.00 68.94 89 SER A C 1
ATOM 700 O O . SER A 1 89 ? -2.890 -4.546 16.342 1.00 68.94 89 SER A O 1
ATOM 702 N N . CYS A 1 90 ? -0.785 -5.083 16.904 1.00 64.50 90 CYS A N 1
ATOM 703 C CA . CYS A 1 90 ? -0.910 -4.692 18.315 1.00 64.50 90 CYS A CA 1
ATOM 704 C C . CYS A 1 90 ? -1.107 -3.177 18.515 1.00 64.50 90 CYS A C 1
ATOM 706 O O . CYS A 1 90 ? -1.452 -2.744 19.611 1.00 64.50 90 CYS A O 1
ATOM 708 N N . SER A 1 91 ? -0.891 -2.368 17.475 1.00 68.62 91 SER A N 1
ATOM 709 C CA . SER A 1 91 ? -0.991 -0.910 17.527 1.00 68.62 91 SER A CA 1
ATOM 710 C C . SER A 1 91 ? -1.309 -0.346 16.139 1.00 68.62 91 SER A C 1
ATOM 712 O O . SER A 1 91 ? -0.430 -0.245 15.284 1.00 68.62 91 SER A O 1
ATOM 714 N N . GLY A 1 92 ? -2.571 0.013 15.907 1.00 84.75 92 GLY A N 1
ATOM 715 C CA . GLY A 1 92 ? -3.012 0.660 14.669 1.00 84.75 92 GLY A CA 1
ATOM 716 C C . GLY A 1 92 ? -3.218 -0.291 13.489 1.00 84.75 92 GLY A C 1
ATOM 717 O O . GLY A 1 92 ? -3.446 -1.490 13.653 1.00 84.75 92 GLY A O 1
ATOM 718 N N . VAL A 1 93 ? -3.169 0.262 12.279 1.00 90.00 93 VAL A N 1
ATOM 719 C CA . VAL A 1 93 ? -3.349 -0.477 11.028 1.00 90.00 93 VAL A CA 1
ATOM 720 C C . VAL A 1 93 ? -2.010 -0.760 10.370 1.00 90.00 93 VAL A C 1
ATOM 722 O O . VAL A 1 93 ? -1.180 0.133 10.206 1.00 90.00 93 VAL A O 1
ATOM 725 N N . ARG A 1 94 ? -1.824 -2.013 9.956 1.00 92.00 94 ARG A N 1
ATOM 726 C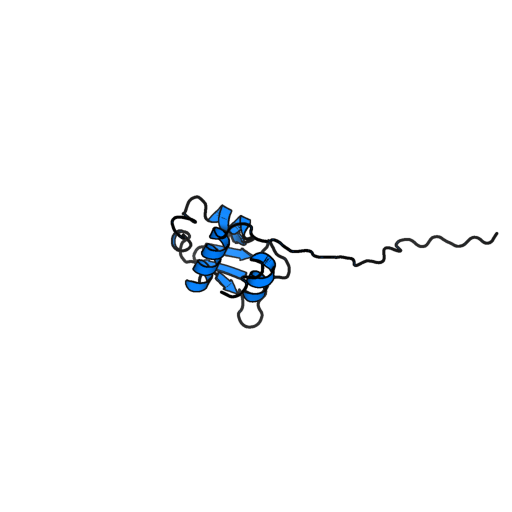 CA . ARG A 1 94 ? -0.634 -2.464 9.242 1.00 92.00 94 ARG A CA 1
ATOM 727 C C . ARG A 1 94 ? -1.036 -3.255 8.009 1.00 92.00 94 ARG A C 1
ATOM 729 O O . ARG A 1 94 ? -1.881 -4.146 8.088 1.00 92.00 94 ARG A O 1
ATOM 736 N N . PHE A 1 95 ? -0.402 -2.952 6.887 1.00 92.06 95 PHE A N 1
ATOM 737 C CA . PHE A 1 95 ? -0.509 -3.707 5.649 1.00 92.06 95 PHE A CA 1
ATOM 738 C C . PHE A 1 95 ? 0.884 -4.124 5.189 1.00 92.06 95 PHE A C 1
ATOM 740 O O . PHE A 1 95 ? 1.840 -3.367 5.347 1.00 92.06 95 PHE A O 1
ATOM 747 N N . VAL A 1 96 ? 1.005 -5.321 4.626 1.00 91.81 96 VAL A N 1
ATOM 748 C CA . VAL A 1 96 ? 2.278 -5.900 4.181 1.00 91.81 96 VAL A CA 1
ATOM 749 C C . VAL A 1 96 ? 2.200 -6.195 2.695 1.00 91.81 96 VAL A C 1
ATOM 751 O O . VAL A 1 96 ? 1.190 -6.708 2.215 1.00 91.81 96 VAL A O 1
ATOM 754 N N . LEU A 1 97 ? 3.270 -5.885 1.969 1.00 90.88 97 LEU A N 1
ATOM 755 C CA . LEU A 1 97 ? 3.361 -6.196 0.555 1.00 90.88 97 LEU A CA 1
ATOM 756 C C . LEU A 1 97 ? 3.567 -7.700 0.348 1.00 90.88 97 LEU A C 1
ATOM 758 O O . LEU A 1 97 ? 4.650 -8.227 0.604 1.00 90.88 97 LEU A O 1
ATOM 762 N N . ASN A 1 98 ? 2.533 -8.367 -0.159 1.00 87.38 98 ASN A N 1
ATOM 763 C CA . ASN A 1 98 ? 2.551 -9.795 -0.483 1.00 87.38 98 ASN A CA 1
ATOM 764 C C . ASN A 1 98 ? 2.313 -10.062 -1.975 1.00 87.38 98 ASN A C 1
ATOM 766 O O . ASN A 1 98 ? 2.709 -11.112 -2.475 1.00 87.38 98 ASN A O 1
ATOM 770 N N . GLY A 1 99 ? 1.722 -9.109 -2.704 1.00 83.00 99 GLY A N 1
ATOM 771 C CA . GLY A 1 99 ? 1.399 -9.266 -4.126 1.00 83.00 99 GLY A CA 1
ATOM 772 C C . GLY A 1 99 ? 2.616 -9.361 -5.054 1.00 83.00 99 GLY A C 1
ATOM 773 O O . GLY A 1 99 ? 2.487 -9.829 -6.183 1.00 83.00 99 GLY A O 1
ATOM 774 N N . TYR A 1 100 ? 3.808 -8.962 -4.591 1.00 83.50 100 TYR A N 1
ATOM 775 C CA . TYR A 1 100 ? 5.026 -8.942 -5.409 1.00 83.50 100 TYR A CA 1
ATOM 776 C C . TYR A 1 100 ? 6.201 -9.652 -4.726 1.00 83.50 100 TYR A C 1
ATOM 778 O O . TYR A 1 100 ? 7.038 -9.005 -4.080 1.00 83.50 100 TYR A O 1
ATOM 786 N N . PRO A 1 101 ? 6.312 -10.984 -4.881 1.00 76.94 101 PRO A N 1
ATOM 787 C CA . PRO A 1 101 ? 7.411 -11.740 -4.299 1.00 76.94 101 PRO A CA 1
ATOM 788 C C . PRO A 1 101 ? 8.758 -11.246 -4.847 1.00 76.94 101 PRO A C 1
ATOM 790 O O . PRO A 1 101 ? 8.968 -11.130 -6.054 1.00 76.94 101 PRO A O 1
ATOM 793 N N . GLY A 1 102 ? 9.685 -10.934 -3.939 1.00 78.69 102 GLY A N 1
ATOM 794 C CA . GLY A 1 102 ? 11.024 -10.436 -4.276 1.00 78.69 102 GLY A CA 1
ATOM 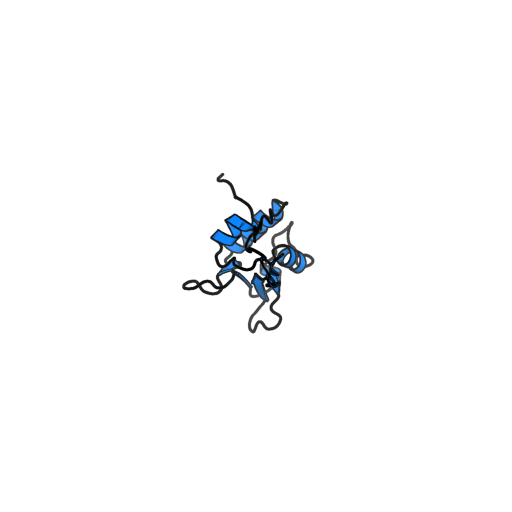795 C C . GLY A 1 102 ? 11.165 -8.913 -4.300 1.00 78.69 102 GLY A C 1
ATOM 796 O O . GLY A 1 102 ? 12.281 -8.420 -4.475 1.00 78.69 102 GLY A O 1
ATOM 797 N N . ILE A 1 103 ? 10.088 -8.154 -4.079 1.00 83.75 103 ILE A N 1
ATOM 798 C CA . ILE A 1 103 ? 10.179 -6.708 -3.870 1.00 83.75 103 ILE A CA 1
ATOM 799 C C . ILE A 1 103 ? 10.358 -6.416 -2.388 1.00 83.75 103 ILE A C 1
ATOM 801 O O . ILE A 1 103 ? 9.438 -6.551 -1.591 1.00 83.75 103 ILE A O 1
ATOM 805 N N . ARG A 1 104 ? 11.572 -5.995 -2.035 1.00 85.12 104 ARG A N 1
ATOM 806 C CA . ARG A 1 104 ? 11.947 -5.723 -0.643 1.00 85.12 104 ARG A CA 1
ATOM 807 C C . ARG A 1 104 ? 12.171 -4.243 -0.356 1.00 85.12 104 ARG A C 1
ATOM 809 O O . ARG A 1 104 ? 12.060 -3.799 0.779 1.00 85.12 104 ARG A O 1
ATOM 816 N N . THR A 1 105 ? 12.505 -3.466 -1.384 1.00 85.62 105 THR A N 1
ATOM 817 C CA . THR A 1 105 ? 12.869 -2.054 -1.240 1.00 85.62 105 THR A CA 1
ATOM 818 C C . THR A 1 105 ? 11.880 -1.133 -1.933 1.00 85.62 105 THR A C 1
ATOM 820 O O . THR A 1 105 ? 11.274 -1.508 -2.939 1.00 85.62 105 THR A O 1
ATOM 823 N N . LEU A 1 106 ? 11.758 0.095 -1.415 1.00 85.50 106 LEU A N 1
ATOM 824 C CA . LEU A 1 106 ? 10.931 1.141 -2.022 1.00 85.50 106 LEU A CA 1
ATOM 825 C C . LEU A 1 106 ? 11.366 1.404 -3.464 1.00 85.50 106 LEU A C 1
ATOM 827 O O . LEU A 1 106 ? 10.527 1.514 -4.349 1.00 85.50 106 LEU A O 1
ATOM 831 N N . GLU A 1 107 ? 12.673 1.436 -3.722 1.00 83.25 107 GLU A N 1
ATOM 832 C CA . GLU A 1 107 ? 13.207 1.571 -5.078 1.00 83.25 107 GLU A CA 1
ATOM 833 C C . GLU A 1 107 ? 12.806 0.420 -6.001 1.00 83.25 107 GLU A C 1
ATOM 835 O O . GLU A 1 107 ? 12.424 0.660 -7.146 1.00 83.25 107 GLU A O 1
ATOM 840 N N . SER A 1 108 ? 12.877 -0.825 -5.518 1.00 84.12 108 SER A N 1
ATOM 841 C CA . SER A 1 108 ? 12.472 -1.991 -6.310 1.00 84.12 108 SER A CA 1
ATOM 842 C C . SER A 1 108 ? 10.983 -1.939 -6.628 1.00 84.12 108 SER A C 1
ATOM 844 O O . SER A 1 108 ? 10.591 -2.250 -7.749 1.00 84.12 108 SER A O 1
ATOM 846 N N . TYR A 1 109 ? 10.166 -1.507 -5.665 1.00 84.31 109 TYR A N 1
ATOM 847 C CA . TYR A 1 109 ? 8.731 -1.324 -5.848 1.00 84.31 109 TYR A CA 1
ATOM 848 C C . TYR A 1 109 ? 8.434 -0.227 -6.870 1.00 84.31 109 TYR A C 1
ATOM 850 O O . TYR A 1 109 ? 7.722 -0.472 -7.838 1.00 84.31 109 TYR A O 1
ATOM 858 N N . LYS A 1 110 ? 9.068 0.945 -6.738 1.00 80.19 110 LYS A N 1
ATOM 859 C CA . LYS A 1 110 ? 8.949 2.037 -7.714 1.00 80.19 110 LYS A CA 1
ATOM 860 C C . LYS A 1 110 ? 9.323 1.571 -9.121 1.00 80.19 110 LYS A C 1
ATOM 862 O O . LYS A 1 110 ? 8.528 1.713 -10.035 1.00 80.19 110 LYS A O 1
ATOM 867 N N . ARG A 1 111 ? 10.493 0.947 -9.295 1.00 78.69 111 ARG A N 1
ATOM 868 C CA . ARG A 1 111 ? 10.975 0.529 -10.621 1.00 78.69 111 ARG A CA 1
ATOM 869 C C . ARG A 1 111 ? 10.147 -0.590 -11.255 1.00 78.69 111 ARG A C 1
ATOM 871 O O . ARG A 1 111 ? 9.989 -0.595 -12.471 1.00 78.69 111 ARG A O 1
ATOM 878 N N . ARG A 1 112 ? 9.677 -1.563 -10.466 1.00 76.62 112 ARG A N 1
ATOM 879 C CA . ARG A 1 112 ? 9.045 -2.789 -10.993 1.00 76.62 112 ARG A CA 1
ATOM 880 C C . ARG A 1 112 ? 7.514 -2.762 -10.994 1.00 76.62 112 ARG A C 1
ATOM 882 O O . ARG A 1 112 ? 6.927 -3.424 -11.839 1.00 76.62 112 ARG A O 1
ATOM 889 N N . VAL A 1 113 ? 6.886 -2.027 -10.074 1.00 74.19 113 VAL A N 1
ATOM 890 C CA . VAL A 1 113 ? 5.416 -2.004 -9.884 1.00 74.19 113 VAL A CA 1
ATOM 891 C C . VAL A 1 113 ? 4.799 -0.679 -10.303 1.00 74.19 113 VAL A C 1
ATOM 893 O O . VAL A 1 113 ? 3.684 -0.638 -10.809 1.00 74.19 113 VAL A O 1
ATOM 896 N N . LEU A 1 114 ? 5.499 0.438 -10.124 1.00 72.25 114 LEU A N 1
ATOM 897 C CA . LEU A 1 114 ? 4.976 1.714 -10.619 1.00 72.25 114 LEU A CA 1
ATOM 898 C C . LEU A 1 114 ? 5.327 1.938 -12.096 1.00 72.25 114 LEU A C 1
ATOM 900 O O . LEU A 1 114 ? 4.889 2.924 -12.679 1.00 72.25 114 LEU A O 1
ATOM 904 N N . GLY A 1 115 ? 6.111 1.031 -12.700 1.00 61.22 115 GLY A N 1
ATOM 905 C CA . GLY A 1 115 ? 6.836 1.314 -13.937 1.00 61.22 115 GLY A CA 1
ATOM 906 C C . GLY A 1 115 ? 7.821 2.461 -13.709 1.00 61.22 115 GLY A C 1
ATOM 907 O O . GLY A 1 115 ? 7.797 3.113 -12.667 1.00 61.22 115 GLY A O 1
ATOM 908 N N . SER A 1 116 ? 8.729 2.730 -14.644 1.00 49.47 116 SER A N 1
ATOM 909 C CA . SER A 1 116 ? 9.534 3.950 -14.558 1.00 49.47 116 SER A CA 1
ATOM 910 C C . SER A 1 116 ? 8.613 5.156 -14.351 1.00 49.47 116 SER A C 1
ATOM 912 O O . SER A 1 116 ? 7.959 5.609 -15.286 1.00 49.47 116 SER A O 1
ATOM 914 N N . TRP A 1 117 ? 8.629 5.725 -13.144 1.00 47.75 117 TRP A N 1
ATOM 915 C CA . TRP A 1 117 ? 8.563 7.169 -12.982 1.00 47.75 117 TRP A CA 1
ATOM 916 C C . TRP A 1 117 ? 9.787 7.699 -13.726 1.00 47.75 117 TRP A C 1
ATOM 918 O O . TRP A 1 117 ? 10.858 7.880 -13.148 1.00 47.75 117 TRP A O 1
ATOM 928 N N . SER A 1 118 ? 9.678 7.789 -15.051 1.00 36.56 118 SER A N 1
ATOM 929 C CA . SER A 1 118 ? 10.641 8.513 -15.855 1.00 36.56 118 SER A CA 1
ATOM 930 C C . SER A 1 118 ? 10.612 9.934 -15.333 1.00 36.56 118 SER A C 1
ATOM 932 O O . SER A 1 118 ? 9.595 10.610 -15.451 1.00 36.56 118 SER A O 1
ATOM 934 N N . MET A 1 119 ? 11.709 10.288 -14.668 1.00 33.75 119 MET A N 1
ATOM 935 C CA . MET A 1 119 ? 12.276 11.624 -14.551 1.00 33.75 119 MET A CA 1
ATOM 936 C C . MET A 1 119 ? 11.410 12.711 -15.200 1.00 33.75 119 MET A C 1
ATOM 938 O O . MET A 1 119 ? 11.437 12.868 -16.419 1.00 33.75 119 MET A O 1
ATOM 942 N N . TYR A 1 120 ? 10.691 13.460 -14.373 1.00 35.97 120 TYR A N 1
ATOM 943 C CA . TYR A 1 120 ? 10.333 14.844 -14.655 1.00 35.97 120 TYR A CA 1
ATOM 944 C C . TYR A 1 120 ? 10.668 15.669 -13.420 1.00 35.97 120 TYR A C 1
ATOM 946 O O . TYR A 1 120 ? 10.374 15.183 -12.302 1.00 35.97 120 TYR A O 1
#

Foldseek 3Di:
DDDDDDDDDPPPDDPPPVLLQQAVPDPLLVVLVVVQVVVVQWDFPDPVDGPWIKGFDQEPQVSADPPRGHPVCPQVSCVSLQWDWDPDDPGYTMTIRDRDPPDRDPVSCCCRNNPDPPDD

Organism: NCBI:txid351676